Protein AF-A0A0Q6QN93-F1 (afdb_monomer_lite)

Foldseek 3Di:
DDDDDPPPPPPPDDQDPDPVSVVVVVVVVVVVVVVVVVVVVVVVVVVCVVVVQPVDPVSVVVVVVVD

pLDDT: mean 79.63, std 11.48, range [39.12, 92.62]

Radius of gyration: 24.59 Å; chains: 1; bounding box: 33×44×72 Å

Sequence (67 aa):
MSKPRITRQSVTEVIPSDSAFSEKYLQQTIELKNITARSQAIQEGIIDADAGKLTCLATVKAKWLSR

Structure (mmCIF, N/CA/C/O backbone):
data_AF-A0A0Q6QN93-F1
#
_entry.id   AF-A0A0Q6QN93-F1
#
loop_
_atom_site.group_PDB
_atom_site.id
_atom_site.type_symbol
_atom_site.label_atom_id
_atom_site.label_alt_id
_atom_site.label_comp_id
_atom_site.label_asym_id
_atom_site.label_entity_id
_atom_site.label_seq_id
_atom_site.pdbx_PDB_ins_code
_atom_site.Cartn_x
_atom_site.Cartn_y
_atom_site.Cartn_z
_atom_site.occupancy
_atom_site.B_iso_or_equiv
_atom_site.auth_seq_id
_atom_site.auth_comp_id
_atom_site.auth_asym_id
_atom_site.auth_atom_id
_atom_site.pdbx_PDB_model_num
ATOM 1 N N . MET A 1 1 ? -8.228 -35.772 49.929 1.00 39.12 1 MET A N 1
ATOM 2 C CA . MET A 1 1 ? -8.563 -34.331 49.881 1.00 39.12 1 MET A CA 1
ATOM 3 C C . MET A 1 1 ? -7.538 -33.624 48.999 1.00 39.12 1 MET A C 1
ATOM 5 O O . MET A 1 1 ? -6.488 -33.222 49.486 1.00 39.12 1 MET A O 1
ATOM 9 N N . SER A 1 2 ? -7.784 -33.559 47.689 1.00 48.66 2 SER A N 1
ATOM 10 C CA . SER A 1 2 ? -6.858 -32.949 46.723 1.00 48.66 2 SER A CA 1
ATOM 11 C C . SER A 1 2 ? -7.111 -31.442 46.659 1.00 48.66 2 SER A C 1
ATOM 13 O O . SER A 1 2 ? -8.223 -31.021 46.353 1.00 48.66 2 SER A O 1
ATOM 15 N N . LYS A 1 3 ? -6.104 -30.627 46.998 1.00 56.47 3 LYS A N 1
ATOM 16 C CA . LYS A 1 3 ? -6.193 -29.158 46.944 1.00 56.47 3 LYS A CA 1
ATOM 17 C C . LYS A 1 3 ? -6.366 -28.694 45.487 1.00 56.47 3 LYS A C 1
ATOM 19 O O . LYS A 1 3 ? -5.627 -29.185 44.630 1.00 56.47 3 LYS A O 1
ATOM 24 N N . PRO A 1 4 ? -7.271 -27.745 45.186 1.00 53.66 4 PRO A N 1
ATOM 25 C CA . PRO A 1 4 ? -7.400 -27.210 43.838 1.00 53.66 4 PRO A CA 1
ATOM 26 C C . PRO A 1 4 ? -6.139 -26.417 43.481 1.00 53.66 4 PRO A C 1
ATOM 28 O O . PRO A 1 4 ? -5.713 -25.510 44.200 1.00 53.66 4 PRO A O 1
ATOM 31 N N . ARG A 1 5 ? -5.508 -26.796 42.369 1.00 57.12 5 ARG A N 1
ATOM 32 C CA . ARG A 1 5 ? -4.329 -26.131 41.816 1.00 57.12 5 ARG A CA 1
ATOM 33 C C . ARG A 1 5 ? -4.804 -24.843 41.146 1.00 57.12 5 ARG A C 1
ATOM 35 O O . ARG A 1 5 ? -5.243 -24.871 40.004 1.00 57.12 5 ARG A O 1
ATOM 42 N N . ILE A 1 6 ? -4.769 -23.725 41.870 1.00 61.97 6 ILE A N 1
ATOM 43 C CA . ILE A 1 6 ? -5.063 -22.407 41.295 1.00 61.97 6 ILE A CA 1
ATOM 44 C C . ILE A 1 6 ? -3.909 -22.054 40.354 1.00 61.97 6 ILE A C 1
ATOM 46 O O . ILE A 1 6 ? -2.867 -21.553 40.780 1.00 61.97 6 ILE A O 1
ATOM 50 N N . THR A 1 7 ? -4.074 -22.342 39.067 1.00 63.31 7 THR A N 1
ATOM 51 C CA . THR A 1 7 ? -3.267 -21.742 38.006 1.00 63.31 7 THR A CA 1
ATOM 52 C C . THR A 1 7 ? -3.612 -20.263 37.967 1.00 63.31 7 THR A C 1
ATOM 54 O O . THR A 1 7 ? -4.635 -19.870 37.413 1.00 63.31 7 THR A O 1
ATOM 57 N N . ARG A 1 8 ? -2.783 -19.438 38.612 1.00 63.09 8 ARG A N 1
ATOM 58 C CA . ARG A 1 8 ? -2.826 -17.981 38.473 1.00 63.09 8 ARG A CA 1
ATOM 59 C C . ARG A 1 8 ? -2.439 -17.642 37.031 1.00 63.09 8 ARG A C 1
ATOM 61 O O . ARG A 1 8 ? -1.275 -17.386 36.753 1.00 63.09 8 ARG A O 1
ATOM 68 N N . GLN A 1 9 ? -3.390 -17.717 36.105 1.00 66.19 9 GLN A N 1
ATOM 69 C CA . GLN A 1 9 ? -3.239 -17.103 34.793 1.00 66.19 9 GLN A CA 1
ATOM 70 C C . GLN A 1 9 ? -3.208 -15.595 35.037 1.00 66.19 9 GLN A C 1
ATOM 72 O O . GLN A 1 9 ? -4.217 -14.992 35.394 1.00 66.19 9 GLN A O 1
ATOM 77 N N . SER A 1 10 ? -2.018 -15.004 34.961 1.00 72.19 10 SER A N 1
ATOM 78 C CA . SER A 1 10 ? -1.855 -13.558 35.018 1.00 72.19 10 SER A CA 1
ATOM 79 C C . SER A 1 10 ? -2.531 -12.968 33.788 1.00 72.19 10 SER A C 1
ATOM 81 O O . SER A 1 10 ? -2.058 -13.163 32.666 1.00 72.19 10 SER A O 1
ATOM 83 N N . VAL A 1 11 ? -3.654 -12.283 33.995 1.00 73.69 11 VAL A N 1
ATOM 84 C CA . VAL A 1 11 ? -4.304 -11.493 32.947 1.00 73.69 11 VAL A CA 1
ATOM 85 C C . VAL A 1 11 ? -3.261 -10.522 32.398 1.00 73.69 11 VAL A C 1
ATOM 87 O O . VAL A 1 11 ? -2.732 -9.702 33.144 1.00 73.69 11 VAL A O 1
ATOM 90 N N . THR A 1 12 ? -2.898 -10.691 31.126 1.00 74.12 12 THR A N 1
ATOM 91 C CA . THR A 1 12 ? -1.821 -9.920 30.482 1.00 74.12 12 THR A CA 1
ATOM 92 C C . THR A 1 12 ? -2.342 -8.586 29.949 1.00 74.12 12 THR A C 1
ATOM 94 O O . THR A 1 12 ? -1.613 -7.601 29.945 1.00 74.12 12 THR A O 1
ATOM 97 N N . GLU A 1 13 ? -3.619 -8.535 29.568 1.00 77.00 13 GLU A N 1
ATOM 98 C CA . GLU A 1 13 ? -4.293 -7.341 29.066 1.00 77.00 13 GLU A CA 1
ATOM 99 C C . GLU A 1 13 ? -5.815 -7.514 29.208 1.00 77.00 13 GLU A C 1
ATOM 101 O O . GLU A 1 13 ? -6.331 -8.624 29.061 1.00 77.00 13 GLU A O 1
ATOM 106 N N . VAL A 1 14 ? -6.533 -6.430 29.516 1.00 79.62 14 VAL A N 1
ATOM 107 C CA . VAL A 1 14 ? -8.003 -6.387 29.504 1.00 79.62 14 VAL A CA 1
ATOM 108 C C . VAL A 1 14 ? -8.420 -5.466 28.368 1.00 79.62 14 VAL A C 1
ATOM 110 O O . VAL A 1 14 ? -8.181 -4.262 28.435 1.00 79.62 14 VAL A O 1
ATOM 113 N N . ILE A 1 15 ? -9.037 -6.031 27.331 1.00 79.31 15 ILE A N 1
ATOM 114 C CA . ILE A 1 15 ? -9.523 -5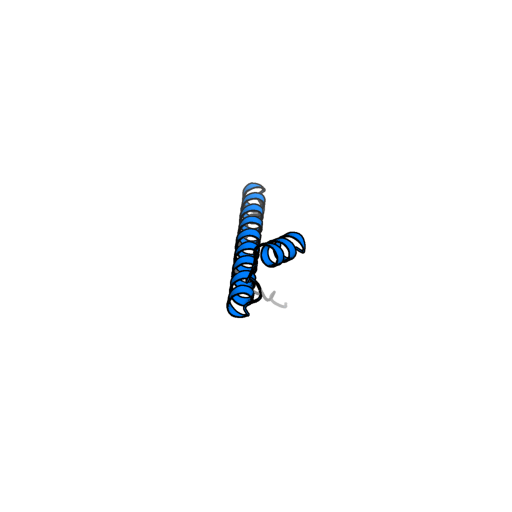.273 26.175 1.00 79.31 15 ILE A CA 1
ATOM 115 C C . ILE A 1 15 ? -10.955 -4.800 26.469 1.00 79.31 15 ILE A C 1
ATOM 117 O O . ILE A 1 15 ? -11.814 -5.644 26.749 1.00 79.31 15 ILE A O 1
ATOM 121 N N . PRO A 1 16 ? -11.245 -3.487 26.418 1.00 81.69 16 PRO A N 1
ATOM 122 C CA . PRO A 1 16 ? -12.605 -2.979 26.567 1.00 81.69 16 PRO A CA 1
ATOM 123 C C . PRO A 1 16 ? -13.523 -3.534 25.472 1.00 81.69 16 PRO A C 1
ATOM 125 O O . PRO A 1 16 ? -13.162 -3.556 24.299 1.00 81.69 16 PRO A O 1
ATOM 128 N N . SER A 1 17 ? -14.724 -3.973 25.845 1.00 81.88 17 SER A N 1
ATOM 129 C CA . SER A 1 17 ? -15.717 -4.514 24.906 1.00 81.88 17 SER A CA 1
ATOM 130 C C . SER A 1 17 ? -16.824 -3.513 24.563 1.00 81.88 17 SER A C 1
ATOM 132 O O . SER A 1 17 ? -17.897 -3.917 24.115 1.00 81.88 17 SER A O 1
ATOM 134 N N . ASP A 1 18 ? -16.621 -2.224 24.843 1.00 90.62 18 ASP A N 1
ATOM 135 C CA . ASP A 1 18 ? -17.605 -1.194 24.527 1.00 90.62 18 ASP A CA 1
ATOM 136 C C . ASP A 1 18 ? -17.581 -0.812 23.036 1.00 90.62 18 ASP A C 1
ATOM 138 O O . ASP A 1 18 ? -16.618 -1.062 22.296 1.00 90.62 18 ASP A O 1
ATOM 142 N N . SER A 1 19 ? -18.691 -0.232 22.572 1.00 86.94 19 SER A N 1
ATOM 143 C CA . SER A 1 19 ? -18.860 0.138 21.167 1.00 86.94 19 SER A CA 1
ATOM 144 C C . SER A 1 19 ? -17.882 1.229 20.737 1.00 86.94 19 SER A C 1
ATOM 146 O O . SER A 1 19 ? -17.371 1.173 19.623 1.00 86.94 19 SER A O 1
ATOM 148 N N . ALA A 1 20 ? -17.552 2.176 21.621 1.00 90.25 20 ALA A N 1
ATOM 149 C CA . ALA A 1 20 ? -16.642 3.271 21.303 1.00 90.25 20 ALA A CA 1
ATOM 150 C C . ALA A 1 20 ? -15.208 2.768 21.079 1.00 90.25 20 ALA A C 1
ATOM 152 O O . ALA A 1 20 ? -14.522 3.234 20.167 1.00 90.25 20 ALA A O 1
ATOM 153 N N . PHE A 1 21 ? -14.758 1.794 21.873 1.00 90.31 21 PHE A N 1
ATOM 154 C CA . PHE A 1 21 ? -13.494 1.102 21.652 1.00 90.31 21 PHE A CA 1
ATOM 155 C C . PHE A 1 21 ? -13.502 0.352 20.318 1.00 90.31 21 PHE A C 1
ATOM 157 O O . PHE A 1 21 ? -12.586 0.522 19.514 1.00 90.31 21 PHE A O 1
ATOM 164 N N . SER A 1 22 ? -14.557 -0.421 20.052 1.00 87.25 22 SER A N 1
ATOM 165 C CA . SER A 1 22 ? -14.680 -1.217 18.824 1.00 87.25 22 SER A CA 1
ATOM 166 C C . SER A 1 22 ? -14.665 -0.345 17.562 1.00 87.25 22 SER A C 1
ATOM 168 O O . SER A 1 22 ? -13.968 -0.656 16.595 1.00 87.25 22 SER A O 1
ATOM 170 N N . GLU A 1 23 ? -15.378 0.782 17.580 1.00 90.25 23 GLU A N 1
ATOM 171 C CA . GLU A 1 23 ? -15.409 1.753 16.483 1.00 90.25 23 GLU A CA 1
ATOM 172 C C . GLU A 1 23 ? -14.047 2.418 16.264 1.00 90.25 23 GLU A C 1
ATOM 174 O O . GLU A 1 23 ? -13.561 2.465 15.131 1.00 90.25 23 GLU A O 1
ATOM 179 N N . LYS A 1 24 ? -13.389 2.883 17.336 1.00 90.44 24 LYS A N 1
ATOM 180 C CA . LYS A 1 24 ? -12.047 3.482 17.244 1.00 90.44 24 LYS A CA 1
ATOM 181 C C . LYS A 1 24 ? -11.016 2.489 16.725 1.00 90.44 24 LYS A C 1
ATOM 183 O O . LYS A 1 24 ? -10.213 2.839 15.862 1.00 90.44 24 LYS A O 1
ATOM 188 N N . TYR A 1 25 ? -11.048 1.256 17.220 1.00 88.88 25 TYR A N 1
ATOM 189 C CA . TYR A 1 25 ? -10.139 0.202 16.784 1.00 88.88 25 TYR A CA 1
ATOM 190 C C . TYR A 1 25 ? -10.330 -0.120 15.296 1.00 88.88 25 TYR A C 1
ATOM 192 O O . TYR A 1 25 ? -9.358 -0.248 14.546 1.00 88.88 25 TYR A O 1
ATOM 200 N N . LEU A 1 26 ? -11.584 -0.184 14.836 1.00 89.12 26 LEU A N 1
ATOM 201 C CA . LEU A 1 26 ? -11.894 -0.388 13.424 1.00 89.12 26 LEU A CA 1
ATOM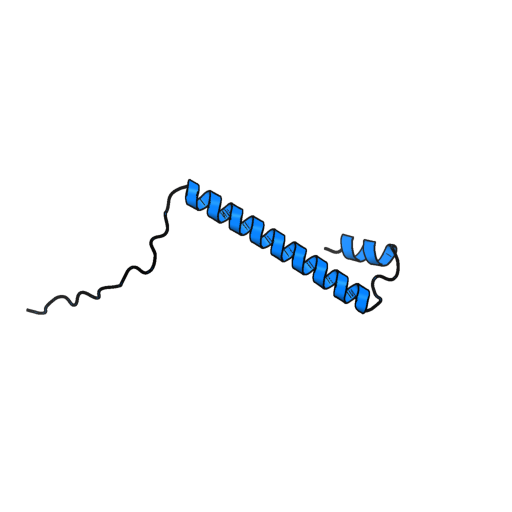 202 C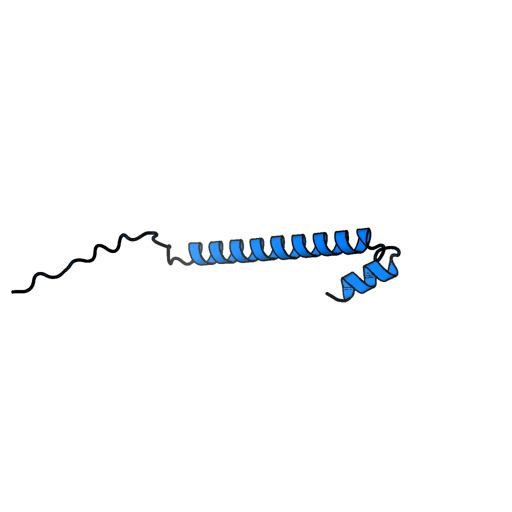 C . LEU A 1 26 ? -11.388 0.774 12.557 1.00 89.12 26 LEU A C 1
ATOM 204 O O . LEU A 1 26 ? -10.754 0.529 11.531 1.00 89.12 26 LEU A O 1
ATOM 208 N N . GLN A 1 27 ? -11.612 2.023 12.976 1.00 91.81 27 GLN A N 1
ATOM 209 C CA . GLN A 1 27 ? -11.128 3.211 12.265 1.00 91.81 27 GLN A CA 1
ATOM 210 C C . GLN A 1 27 ? -9.602 3.220 12.140 1.00 91.81 27 GLN A C 1
ATOM 212 O O . GLN A 1 27 ? -9.087 3.366 11.033 1.00 91.81 27 GLN A O 1
ATOM 217 N N . GLN A 1 28 ? -8.885 2.980 13.240 1.00 91.75 28 GLN A N 1
ATOM 218 C CA . GLN A 1 28 ? -7.420 2.891 13.241 1.00 91.75 28 GLN A CA 1
ATOM 219 C C . GLN A 1 28 ? -6.919 1.777 12.318 1.00 91.75 28 GLN A C 1
ATOM 221 O O . GLN A 1 28 ? -5.954 1.958 11.578 1.00 91.75 28 GLN A O 1
ATOM 226 N N . THR A 1 29 ? -7.601 0.631 12.312 1.00 90.94 29 THR A N 1
ATOM 227 C CA . THR A 1 29 ? -7.251 -0.492 11.435 1.00 90.94 29 THR A CA 1
ATOM 228 C C . THR A 1 29 ? -7.441 -0.137 9.959 1.00 90.94 29 THR A C 1
ATOM 230 O O . THR A 1 29 ? -6.606 -0.492 9.125 1.00 90.94 29 THR A O 1
ATOM 233 N N . ILE A 1 30 ? -8.526 0.561 9.611 1.00 90.44 30 ILE A N 1
ATOM 234 C CA . ILE A 1 30 ? -8.785 1.025 8.240 1.00 90.44 30 ILE A CA 1
ATOM 235 C C . ILE A 1 30 ? -7.740 2.061 7.818 1.00 90.44 30 ILE A C 1
ATOM 237 O O . ILE A 1 30 ? -7.189 1.965 6.721 1.00 90.44 30 ILE A O 1
ATOM 241 N N . GLU A 1 31 ? -7.436 3.025 8.685 1.00 91.94 31 GLU A N 1
ATOM 242 C CA . GLU A 1 31 ? -6.424 4.047 8.429 1.00 91.94 31 GLU A CA 1
ATOM 243 C C . GLU A 1 31 ? -5.046 3.420 8.194 1.00 91.94 31 GLU A C 1
ATOM 245 O O . GLU A 1 31 ? -4.394 3.721 7.193 1.00 91.94 31 GLU A O 1
ATOM 250 N N . LEU A 1 32 ? -4.647 2.466 9.041 1.00 91.38 32 LEU A N 1
ATOM 251 C CA . LEU A 1 32 ? -3.392 1.738 8.884 1.00 91.38 32 LEU A CA 1
ATOM 252 C C . LEU A 1 32 ? -3.338 0.990 7.547 1.00 91.38 32 LEU A C 1
ATOM 254 O O . LEU A 1 32 ? -2.355 1.112 6.819 1.00 91.38 32 LEU A O 1
ATOM 258 N N . LYS A 1 33 ? -4.411 0.276 7.175 1.00 90.25 33 LYS A N 1
ATOM 259 C CA . LYS A 1 33 ? -4.502 -0.414 5.877 1.00 90.25 33 LYS A CA 1
ATOM 260 C C . LYS A 1 33 ? -4.359 0.553 4.701 1.00 90.25 33 LYS A C 1
ATOM 262 O O . LYS A 1 33 ? -3.650 0.239 3.747 1.00 90.25 33 LYS A O 1
ATOM 267 N N . ASN A 1 34 ? -4.981 1.728 4.778 1.00 90.50 34 ASN A N 1
ATOM 268 C CA . ASN A 1 34 ? -4.867 2.757 3.745 1.00 90.50 34 ASN A CA 1
ATOM 269 C C . ASN A 1 34 ? -3.441 3.311 3.637 1.00 90.50 34 ASN A C 1
ATOM 271 O O . ASN A 1 34 ? -2.927 3.465 2.527 1.00 90.50 34 ASN A O 1
ATOM 275 N N . ILE A 1 35 ? -2.782 3.579 4.768 1.00 91.75 35 ILE A N 1
ATOM 276 C CA . ILE A 1 35 ? -1.385 4.032 4.797 1.00 91.75 35 ILE A CA 1
ATOM 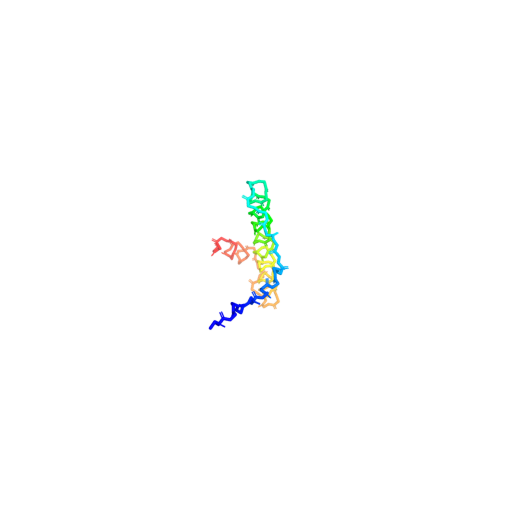277 C C . ILE A 1 35 ? -0.472 2.968 4.179 1.00 91.75 35 ILE A C 1
ATOM 279 O O . ILE A 1 35 ? 0.346 3.295 3.317 1.00 91.75 35 ILE A O 1
ATOM 283 N N . THR A 1 36 ? -0.639 1.696 4.555 1.00 92.62 36 THR A N 1
ATOM 284 C CA . THR A 1 36 ? 0.137 0.581 3.997 1.00 92.62 36 THR A CA 1
ATOM 285 C C . THR A 1 36 ? -0.077 0.443 2.491 1.00 92.62 36 THR A C 1
ATOM 287 O O . THR A 1 36 ? 0.901 0.389 1.748 1.00 92.62 36 THR A O 1
ATOM 290 N N . ALA A 1 37 ? -1.328 0.461 2.019 1.00 87.75 37 ALA A N 1
ATOM 291 C CA . ALA A 1 37 ? -1.641 0.362 0.593 1.00 87.75 37 ALA A CA 1
ATOM 292 C C . ALA A 1 37 ? -1.034 1.523 -0.211 1.00 87.75 37 ALA A C 1
ATOM 294 O O . ALA A 1 37 ? -0.447 1.316 -1.275 1.00 87.75 37 ALA A O 1
ATOM 295 N N . ARG A 1 38 ? -1.112 2.750 0.319 1.00 87.19 38 ARG A N 1
ATOM 296 C CA . ARG A 1 38 ? -0.500 3.927 -0.306 1.00 87.19 38 ARG A CA 1
ATOM 297 C C 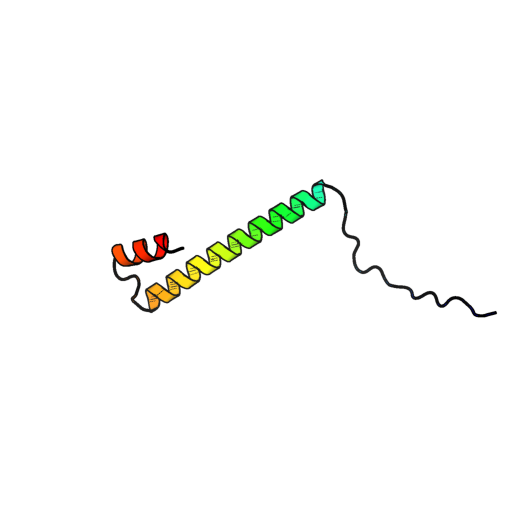. ARG A 1 38 ? 1.022 3.820 -0.349 1.00 87.19 38 ARG A C 1
ATOM 299 O O . ARG A 1 38 ? 1.619 4.122 -1.378 1.00 87.19 38 ARG A O 1
ATOM 306 N N . SER A 1 39 ? 1.646 3.394 0.748 1.00 88.56 39 SER A N 1
ATOM 307 C CA . SER A 1 39 ? 3.097 3.204 0.820 1.00 88.56 39 SER A CA 1
ATOM 308 C C . SER A 1 39 ? 3.571 2.152 -0.186 1.00 88.56 39 SER A C 1
ATOM 310 O O . SER A 1 39 ? 4.522 2.405 -0.924 1.00 88.56 39 SER A O 1
ATOM 312 N N . GLN A 1 40 ? 2.854 1.032 -0.302 1.00 89.62 40 GLN A N 1
ATOM 313 C CA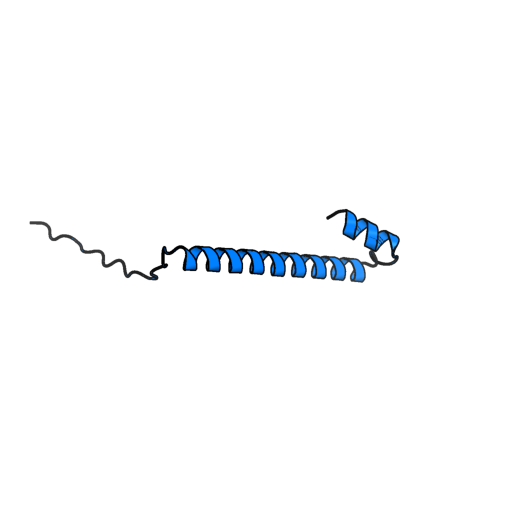 . GLN A 1 40 ? 3.143 -0.004 -1.291 1.00 89.62 40 GLN A CA 1
ATOM 314 C C . GLN A 1 40 ? 3.030 0.526 -2.728 1.00 89.62 40 GLN A C 1
ATOM 316 O O . GLN A 1 40 ? 3.929 0.304 -3.536 1.00 89.62 40 GLN A O 1
ATOM 321 N N . ALA A 1 41 ? 1.967 1.273 -3.043 1.00 84.25 41 ALA A N 1
ATOM 322 C CA . ALA A 1 41 ? 1.785 1.848 -4.374 1.00 84.25 41 ALA A CA 1
ATOM 323 C C . ALA A 1 41 ? 2.912 2.824 -4.756 1.00 84.25 41 ALA A C 1
ATOM 325 O O . ALA A 1 41 ? 3.371 2.814 -5.899 1.00 84.25 41 ALA A O 1
ATOM 326 N N . ILE A 1 42 ? 3.383 3.636 -3.801 1.00 84.38 42 ILE A N 1
ATOM 327 C CA . ILE A 1 42 ? 4.533 4.531 -3.999 1.00 84.38 42 ILE A CA 1
ATOM 328 C C . ILE A 1 42 ? 5.796 3.716 -4.283 1.00 84.38 42 ILE A C 1
ATOM 330 O O . ILE A 1 42 ? 6.496 4.004 -5.251 1.00 84.38 42 ILE A O 1
ATOM 334 N N . GLN A 1 43 ? 6.066 2.684 -3.482 1.00 87.06 43 GLN A N 1
ATOM 335 C CA . GLN A 1 43 ? 7.268 1.867 -3.630 1.00 87.06 43 GLN A CA 1
ATOM 336 C C . GLN A 1 43 ? 7.313 1.143 -4.978 1.00 87.06 43 GLN A C 1
ATOM 338 O O . GLN A 1 43 ? 8.346 1.128 -5.642 1.00 87.06 43 GLN A O 1
ATOM 343 N N . GLU A 1 44 ? 6.185 0.589 -5.420 1.00 85.75 44 GLU A N 1
ATOM 344 C CA . GLU A 1 44 ? 6.071 -0.023 -6.744 1.00 85.75 44 GLU A CA 1
ATOM 345 C C . GLU A 1 44 ? 6.319 1.000 -7.861 1.00 85.75 44 GLU A C 1
ATOM 347 O O . GLU A 1 44 ? 7.039 0.702 -8.811 1.00 85.75 44 GLU A O 1
ATOM 352 N N . GLY A 1 45 ? 5.788 2.220 -7.721 1.00 81.81 45 GLY A N 1
ATOM 353 C CA . GLY A 1 45 ? 6.039 3.308 -8.666 1.00 81.81 45 GLY A CA 1
ATOM 354 C C . GLY A 1 45 ? 7.513 3.719 -8.745 1.00 81.81 45 GLY A C 1
ATOM 355 O O . GLY A 1 45 ? 8.014 3.949 -9.844 1.00 81.81 45 GLY A O 1
ATOM 356 N N . ILE A 1 46 ? 8.221 3.762 -7.610 1.00 83.00 46 ILE A N 1
ATOM 357 C CA . ILE A 1 46 ? 9.670 4.027 -7.567 1.00 83.00 46 ILE A CA 1
ATOM 358 C C . ILE A 1 46 ? 10.432 2.922 -8.307 1.00 83.00 46 ILE A C 1
ATOM 360 O O . ILE A 1 46 ? 11.218 3.219 -9.200 1.00 83.00 46 ILE A O 1
ATOM 364 N N . ILE A 1 47 ? 10.136 1.651 -8.013 1.00 86.88 47 ILE A N 1
ATOM 365 C CA . ILE A 1 47 ? 10.779 0.501 -8.671 1.00 86.88 47 ILE A CA 1
ATOM 366 C C . ILE A 1 47 ? 10.571 0.543 -10.191 1.00 86.88 47 ILE A C 1
ATOM 368 O O . ILE A 1 47 ? 11.488 0.247 -10.957 1.00 86.88 47 ILE A O 1
ATOM 372 N N . ASP A 1 48 ? 9.376 0.909 -10.657 1.00 82.00 48 ASP A N 1
ATOM 373 C CA . ASP A 1 48 ? 9.116 1.032 -12.091 1.00 82.00 48 ASP A CA 1
ATOM 374 C C . ASP A 1 48 ? 9.850 2.205 -12.740 1.00 82.00 48 ASP A C 1
ATOM 376 O O . ASP A 1 48 ? 10.262 2.090 -13.897 1.00 82.00 48 ASP A O 1
ATOM 380 N N . ALA A 1 49 ? 9.994 3.329 -12.032 1.00 80.94 49 ALA A N 1
ATOM 381 C CA . ALA A 1 49 ? 10.774 4.468 -12.503 1.00 80.94 49 ALA A CA 1
ATOM 382 C C . ALA A 1 49 ? 12.255 4.095 -12.633 1.00 80.94 49 ALA A C 1
ATOM 384 O O . ALA A 1 49 ? 12.832 4.299 -13.701 1.00 80.94 49 ALA A O 1
ATOM 385 N N . ASP A 1 50 ? 12.826 3.468 -11.602 1.00 84.69 50 ASP A N 1
ATOM 386 C CA . ASP A 1 50 ? 14.216 2.997 -11.588 1.00 84.69 50 ASP A CA 1
ATOM 387 C C . ASP A 1 50 ? 14.474 1.961 -12.691 1.00 84.69 50 ASP A C 1
ATOM 389 O O . ASP A 1 50 ? 15.530 1.949 -13.321 1.00 84.69 50 ASP A O 1
ATOM 393 N N . ALA A 1 51 ? 13.479 1.121 -12.991 1.00 85.88 51 ALA A N 1
ATOM 394 C CA . ALA A 1 51 ? 13.530 0.162 -14.091 1.00 85.88 51 ALA A CA 1
ATOM 395 C C . ALA A 1 51 ? 13.302 0.788 -15.484 1.00 85.88 51 ALA A C 1
ATOM 397 O O . ALA A 1 51 ? 13.244 0.055 -16.473 1.00 85.88 51 ALA A O 1
ATOM 398 N N . GLY A 1 52 ? 13.102 2.108 -15.590 1.00 81.81 52 GLY A N 1
ATOM 399 C CA . GLY A 1 52 ? 12.832 2.796 -16.857 1.00 81.81 52 GLY A CA 1
ATOM 400 C C . GLY A 1 52 ? 11.474 2.453 -17.484 1.00 81.81 52 GLY A C 1
ATOM 401 O O . GLY A 1 52 ? 11.267 2.658 -18.680 1.00 81.81 52 GLY A O 1
ATOM 402 N N . LYS A 1 53 ? 10.526 1.920 -16.705 1.00 77.81 53 LYS A N 1
ATOM 403 C CA . LYS A 1 53 ? 9.181 1.555 -17.184 1.00 77.81 53 LYS A CA 1
ATOM 404 C C . LYS A 1 53 ? 8.230 2.751 -17.202 1.00 77.81 53 LYS A C 1
ATOM 406 O O . LYS A 1 53 ? 7.270 2.749 -17.964 1.00 77.81 53 LYS A O 1
ATOM 411 N N . LEU A 1 54 ? 8.493 3.793 -16.413 1.00 74.56 54 LEU A N 1
ATOM 412 C CA . LEU A 1 54 ? 7.682 5.020 -16.365 1.00 74.56 54 LEU A CA 1
ATOM 413 C C . LEU A 1 54 ? 8.253 6.132 -17.259 1.00 74.56 54 LEU A C 1
ATOM 415 O O . LEU A 1 54 ? 8.346 7.287 -16.859 1.00 74.56 54 LEU A O 1
ATOM 419 N N . THR A 1 55 ? 8.651 5.788 -18.483 1.00 74.50 55 THR A N 1
ATOM 420 C CA . THR A 1 55 ? 9.316 6.714 -19.420 1.00 74.50 55 THR A CA 1
ATOM 421 C C . THR A 1 55 ? 8.364 7.623 -20.190 1.00 74.50 55 THR A C 1
ATOM 423 O O . THR A 1 55 ? 8.804 8.609 -20.778 1.00 74.50 55 THR A O 1
ATOM 426 N N . CYS A 1 56 ? 7.058 7.335 -20.199 1.00 75.56 56 CYS A N 1
ATOM 427 C CA . CYS A 1 56 ? 6.072 8.196 -20.842 1.00 75.56 56 CYS A CA 1
ATOM 428 C C . CYS A 1 56 ? 4.704 8.152 -20.149 1.00 75.56 56 CYS A C 1
ATOM 430 O O . CYS A 1 56 ? 4.353 7.206 -19.438 1.00 75.56 56 CYS A O 1
ATOM 432 N N . LEU A 1 57 ? 3.900 9.190 -20.400 1.00 74.94 57 LEU A N 1
ATOM 433 C CA . LEU A 1 57 ? 2.574 9.365 -19.803 1.00 74.94 57 LEU A CA 1
ATOM 434 C C . LEU A 1 57 ? 1.628 8.184 -20.085 1.00 74.94 57 LEU A C 1
ATOM 436 O O . LEU A 1 57 ? 0.775 7.874 -19.255 1.00 74.94 57 LEU A O 1
ATOM 440 N N . ALA A 1 58 ? 1.773 7.517 -21.234 1.00 75.81 58 ALA A N 1
ATOM 441 C CA . ALA A 1 58 ? 0.957 6.358 -21.586 1.00 75.81 58 ALA A CA 1
ATOM 442 C C . ALA A 1 58 ? 1.221 5.167 -20.649 1.00 75.81 58 ALA A C 1
ATOM 444 O O . ALA A 1 58 ? 0.268 4.568 -20.154 1.00 75.81 58 ALA A O 1
ATOM 445 N N . THR A 1 59 ? 2.487 4.870 -20.336 1.00 74.94 59 THR A N 1
ATOM 446 C CA . THR A 1 59 ? 2.849 3.751 -19.450 1.00 74.94 59 THR A CA 1
ATOM 447 C C . THR A 1 59 ? 2.453 4.020 -18.001 1.00 74.94 59 THR A C 1
ATOM 449 O O . THR A 1 59 ? 1.951 3.126 -17.321 1.00 74.94 59 THR A O 1
ATOM 452 N N . VAL A 1 60 ? 2.578 5.274 -17.551 1.00 74.88 60 VAL A N 1
ATOM 453 C CA . VAL A 1 60 ? 2.081 5.709 -16.234 1.00 74.88 60 VAL A CA 1
ATOM 454 C C . VAL A 1 60 ? 0.560 5.523 -16.138 1.00 74.88 60 VAL A C 1
ATOM 456 O O . VAL A 1 60 ? 0.073 4.931 -15.176 1.00 74.88 60 VAL A O 1
ATOM 459 N N . LYS A 1 61 ? -0.201 5.968 -17.150 1.00 79.00 61 LYS A N 1
ATOM 460 C CA . LYS A 1 61 ? -1.668 5.823 -17.182 1.00 79.00 61 LYS A CA 1
ATOM 461 C C . LYS A 1 61 ? -2.111 4.363 -17.217 1.00 79.00 61 LYS A C 1
ATOM 463 O O . LYS A 1 61 ? -3.000 3.993 -16.458 1.00 79.00 61 LYS A O 1
ATOM 468 N N . ALA A 1 62 ? -1.490 3.538 -18.060 1.00 77.31 62 ALA A N 1
ATOM 469 C CA . ALA A 1 62 ? -1.814 2.117 -18.155 1.00 77.31 62 ALA A CA 1
ATOM 470 C C . ALA A 1 62 ? -1.619 1.401 -16.809 1.00 77.31 62 ALA A C 1
ATOM 472 O O . ALA A 1 62 ? -2.484 0.636 -16.395 1.00 77.31 62 ALA A O 1
ATOM 473 N N . LYS A 1 63 ? -0.531 1.708 -16.090 1.00 76.50 63 LYS A N 1
ATOM 474 C CA . LYS A 1 63 ? -0.250 1.111 -14.780 1.00 76.50 63 LYS A CA 1
ATOM 475 C C . LYS A 1 63 ? -1.165 1.615 -13.662 1.00 76.50 63 LYS A C 1
ATOM 477 O O . LYS A 1 63 ? -1.455 0.876 -12.727 1.00 76.50 63 LYS A O 1
ATOM 482 N N . TRP A 1 64 ? -1.617 2.865 -13.742 1.00 78.00 64 TRP A N 1
ATOM 483 C CA . TRP A 1 64 ? -2.581 3.410 -12.784 1.00 78.00 64 TRP A CA 1
ATOM 484 C C . TRP A 1 64 ? -3.983 2.818 -12.971 1.00 78.00 64 TRP A C 1
ATOM 486 O O . TRP A 1 64 ? -4.678 2.575 -11.994 1.00 78.00 64 TRP A O 1
ATOM 496 N N . LEU A 1 65 ? -4.385 2.565 -14.219 1.00 78.12 65 LEU A N 1
ATOM 497 C CA . LEU A 1 65 ? -5.702 2.018 -14.564 1.00 78.12 65 LEU A CA 1
ATOM 498 C C . LEU A 1 65 ? -5.801 0.490 -14.418 1.00 78.12 65 LEU A C 1
ATOM 500 O O . LEU A 1 65 ? -6.901 -0.045 -14.488 1.00 78.12 65 LEU A O 1
ATOM 504 N N . SER A 1 66 ? -4.678 -0.216 -14.253 1.00 73.00 66 SER A N 1
ATOM 505 C CA . SER A 1 66 ? -4.644 -1.674 -14.075 1.00 73.00 66 SER A CA 1
ATOM 506 C C . SER A 1 66 ? -4.691 -2.131 -12.610 1.00 73.00 66 SER A C 1
ATOM 508 O O . SER A 1 66 ? -4.530 -3.324 -12.358 1.00 73.00 66 SER A O 1
ATOM 510 N N . ARG A 1 67 ? -4.795 -1.198 -11.658 1.00 62.25 67 ARG A N 1
ATOM 511 C CA . ARG A 1 67 ? -4.949 -1.472 -10.221 1.00 62.25 67 ARG A CA 1
ATOM 512 C C . ARG A 1 67 ? -6.426 -1.479 -9.854 1.00 62.25 67 ARG A C 1
ATOM 514 O O . ARG A 1 67 ? -6.793 -2.327 -9.017 1.00 62.25 67 ARG A O 1
#

Secondary structure (DSSP, 8-state):
-PPP-------------SHHHHHHHHHHHHHHHHHHHHHHHHHHHHHHHHTT--SSHHHHHHHHHT-